Protein AF-A0A5E4RSN1-F1 (afdb_monomer)

Structure (mmCIF, N/CA/C/O backbone):
data_AF-A0A5E4RSN1-F1
#
_entry.id   AF-A0A5E4RSN1-F1
#
loop_
_atom_site.group_PDB
_atom_site.id
_atom_site.type_symbol
_atom_site.label_atom_id
_atom_site.label_alt_id
_atom_site.label_comp_id
_atom_site.label_asym_id
_atom_site.label_entity_id
_atom_site.label_seq_id
_atom_site.pdbx_PDB_ins_code
_atom_site.Cartn_x
_atom_site.Cartn_y
_atom_site.Cartn_z
_atom_site.occupancy
_atom_site.B_iso_or_equiv
_atom_site.auth_seq_id
_atom_site.auth_comp_id
_atom_site.auth_asym_id
_atom_site.auth_atom_id
_atom_site.pdbx_PDB_model_num
ATOM 1 N N . MET A 1 1 ? 6.853 -8.815 -14.619 1.00 48.47 1 MET A N 1
ATOM 2 C CA . MET A 1 1 ? 5.557 -8.192 -14.935 1.00 48.47 1 MET A CA 1
ATOM 3 C C . MET A 1 1 ? 5.040 -7.687 -13.608 1.00 48.47 1 MET A C 1
ATOM 5 O O . MET A 1 1 ? 4.937 -8.508 -12.704 1.00 48.47 1 MET A O 1
ATOM 9 N N . PHE A 1 2 ? 4.891 -6.376 -13.412 1.00 51.53 2 PHE A N 1
ATOM 10 C CA . PHE A 1 2 ? 4.231 -5.878 -12.205 1.00 51.53 2 PHE A CA 1
ATOM 11 C C . PHE A 1 2 ? 2.736 -6.125 -12.425 1.00 51.53 2 PHE A C 1
ATOM 13 O O . PHE A 1 2 ? 1.999 -5.236 -12.838 1.00 51.53 2 PHE A O 1
ATOM 20 N N . GLU A 1 3 ? 2.302 -7.377 -12.256 1.00 47.34 3 GLU A N 1
ATOM 21 C CA . GLU A 1 3 ? 0.876 -7.675 -12.215 1.00 47.34 3 GLU A CA 1
ATOM 22 C C . GLU A 1 3 ? 0.275 -6.865 -11.065 1.00 47.34 3 GLU A C 1
ATOM 24 O O . GLU A 1 3 ? 0.816 -6.818 -9.957 1.00 47.34 3 GLU A O 1
ATOM 29 N N . ALA A 1 4 ? -0.791 -6.137 -11.390 1.00 55.78 4 ALA A N 1
ATOM 30 C CA . ALA A 1 4 ? -1.539 -5.296 -10.480 1.00 55.78 4 ALA A CA 1
ATOM 31 C C . ALA A 1 4 ? -1.807 -6.047 -9.170 1.00 55.78 4 ALA A C 1
ATOM 33 O O . ALA A 1 4 ? -2.527 -7.035 -9.180 1.00 55.78 4 ALA A O 1
ATOM 34 N N . ILE A 1 5 ? -1.226 -5.549 -8.073 1.00 58.56 5 ILE A N 1
ATOM 35 C CA . ILE A 1 5 ? -1.339 -6.088 -6.710 1.00 58.56 5 ILE A CA 1
ATOM 36 C C . ILE A 1 5 ? -0.954 -7.573 -6.644 1.00 58.56 5 ILE A C 1
ATOM 38 O O . ILE A 1 5 ? -1.748 -8.464 -6.934 1.00 58.56 5 ILE A O 1
ATOM 42 N N . THR A 1 6 ? 0.268 -7.855 -6.187 1.00 66.62 6 THR A N 1
ATOM 43 C CA . THR A 1 6 ? 0.649 -9.247 -5.933 1.00 66.62 6 THR A CA 1
ATOM 44 C C . THR A 1 6 ? -0.292 -9.864 -4.883 1.00 66.62 6 THR A C 1
ATOM 46 O O . THR A 1 6 ? -0.793 -9.138 -4.014 1.00 66.62 6 THR A O 1
ATOM 49 N N . PRO A 1 7 ? -0.555 -11.182 -4.922 1.00 68.81 7 PRO A N 1
ATOM 50 C CA . PRO A 1 7 ? -1.431 -11.846 -3.954 1.00 68.81 7 PRO A CA 1
ATOM 51 C C . PRO A 1 7 ? -1.068 -11.549 -2.492 1.00 68.81 7 PRO A C 1
ATOM 53 O O . PRO A 1 7 ? -1.945 -11.448 -1.639 1.00 68.81 7 PRO A O 1
ATOM 56 N N . GLU A 1 8 ? 0.218 -11.348 -2.205 1.00 67.00 8 GLU A N 1
ATOM 57 C CA . GLU A 1 8 ? 0.729 -10.980 -0.885 1.00 67.00 8 GLU A CA 1
ATOM 58 C C . GLU A 1 8 ? 0.292 -9.573 -0.463 1.00 67.00 8 GLU A C 1
ATOM 60 O O . GLU A 1 8 ? -0.062 -9.362 0.697 1.00 67.00 8 GLU A O 1
ATOM 65 N N . VAL A 1 9 ? 0.278 -8.613 -1.395 1.00 71.81 9 VAL A N 1
ATOM 66 C CA . VAL A 1 9 ? -0.241 -7.263 -1.139 1.00 71.81 9 VAL A CA 1
ATOM 67 C C . VAL A 1 9 ? -1.752 -7.314 -0.926 1.00 71.81 9 VAL A C 1
ATOM 69 O O . VAL A 1 9 ? -2.248 -6.670 -0.006 1.00 71.81 9 VAL A O 1
ATOM 72 N N . GLY A 1 10 ? -2.476 -8.115 -1.715 1.00 75.56 10 GLY A N 1
ATOM 73 C CA . GLY A 1 10 ? -3.912 -8.342 -1.520 1.00 75.56 10 GLY A CA 1
ATOM 74 C C . GLY A 1 10 ? -4.223 -8.894 -0.126 1.00 75.56 10 GLY A C 1
ATOM 75 O O . GLY A 1 10 ? -4.984 -8.288 0.622 1.00 75.56 10 GLY A O 1
ATOM 76 N N . ALA A 1 11 ? -3.541 -9.969 0.276 1.00 77.62 11 ALA A N 1
ATOM 77 C CA . ALA A 1 11 ? -3.712 -10.579 1.594 1.00 77.62 11 ALA A CA 1
ATOM 78 C C . ALA A 1 11 ? -3.350 -9.627 2.748 1.00 77.62 11 ALA A C 1
ATOM 80 O O . ALA A 1 11 ? -4.001 -9.632 3.794 1.00 77.62 11 ALA A O 1
ATOM 81 N N . ALA A 1 12 ? -2.322 -8.789 2.573 1.00 77.31 12 ALA A N 1
ATOM 82 C CA . ALA A 1 12 ? -1.968 -7.776 3.561 1.00 77.31 12 ALA A CA 1
ATOM 83 C C . ALA A 1 12 ? -3.075 -6.721 3.718 1.00 77.31 12 ALA A C 1
ATOM 85 O O . ALA A 1 12 ? -3.380 -6.327 4.843 1.00 77.31 12 ALA A O 1
ATOM 86 N N . LEU A 1 13 ? -3.693 -6.286 2.616 1.00 81.38 13 LEU A N 1
ATOM 87 C CA . LEU A 1 13 ? -4.804 -5.332 2.630 1.00 81.38 13 LEU A CA 1
ATOM 88 C C . LEU A 1 13 ? -6.064 -5.919 3.275 1.00 81.38 13 LEU A C 1
ATOM 90 O O . LEU A 1 13 ? -6.679 -5.242 4.099 1.00 81.38 13 LEU A O 1
ATOM 94 N N . ASP A 1 14 ? -6.399 -7.172 2.966 1.00 85.06 14 ASP A N 1
ATOM 95 C CA . ASP A 1 14 ? -7.536 -7.871 3.575 1.00 85.06 14 ASP A CA 1
ATOM 96 C C . ASP A 1 14 ? -7.359 -7.998 5.093 1.00 85.06 14 ASP A C 1
ATOM 98 O O . ASP A 1 14 ? -8.256 -7.650 5.859 1.00 85.06 14 ASP A O 1
ATOM 102 N N . ASN A 1 15 ? -6.160 -8.373 5.551 1.00 84.62 15 ASN A N 1
ATOM 103 C CA . ASN A 1 15 ? -5.852 -8.449 6.979 1.00 84.62 15 ASN A CA 1
ATOM 104 C C . ASN A 1 15 ? -5.990 -7.083 7.683 1.00 84.62 15 ASN A C 1
ATOM 106 O O . ASN A 1 15 ? -6.476 -7.006 8.810 1.00 84.62 15 ASN A O 1
ATOM 110 N N . ILE A 1 16 ? -5.589 -5.984 7.032 1.00 84.31 16 ILE A N 1
ATOM 111 C CA . ILE A 1 16 ? -5.784 -4.637 7.593 1.00 84.31 16 ILE A CA 1
ATOM 112 C C . ILE A 1 16 ? -7.276 -4.304 7.671 1.00 84.31 16 ILE A C 1
ATOM 114 O O . ILE A 1 16 ? -7.722 -3.780 8.691 1.00 84.31 16 ILE A O 1
ATOM 118 N N . ASN A 1 17 ? -8.048 -4.622 6.630 1.00 85.19 17 ASN A N 1
ATOM 119 C CA . ASN A 1 17 ? -9.493 -4.416 6.620 1.00 85.19 17 ASN A CA 1
ATOM 120 C C . ASN A 1 17 ? -10.188 -5.190 7.753 1.00 85.19 17 ASN A C 1
ATOM 122 O O . ASN A 1 17 ? -11.020 -4.617 8.454 1.00 85.19 17 ASN A O 1
ATOM 126 N N . ASP A 1 18 ? -9.792 -6.440 7.997 1.00 88.50 18 ASP A N 1
ATOM 127 C CA . ASP A 1 18 ? -10.320 -7.255 9.095 1.00 88.50 18 ASP A CA 1
ATOM 128 C C . ASP A 1 18 ? -9.997 -6.650 10.470 1.00 88.50 18 ASP A C 1
ATOM 130 O O . ASP A 1 18 ? -10.863 -6.591 11.348 1.00 88.50 18 ASP A O 1
ATOM 134 N N . ILE A 1 19 ? -8.773 -6.139 10.661 1.00 86.56 19 ILE A N 1
ATOM 135 C CA . ILE A 1 19 ? -8.379 -5.449 11.901 1.00 86.56 19 ILE A CA 1
ATOM 136 C C . ILE A 1 19 ? -9.217 -4.181 12.100 1.00 86.56 19 ILE A C 1
ATOM 138 O O . ILE A 1 19 ? -9.731 -3.962 13.197 1.00 86.56 19 ILE A O 1
ATOM 142 N N . VAL A 1 20 ? -9.383 -3.368 11.052 1.00 85.56 20 VAL A N 1
ATOM 143 C CA . VAL A 1 20 ? -10.193 -2.140 11.092 1.00 85.56 20 VAL A CA 1
ATOM 144 C C . VAL A 1 20 ? -11.656 -2.456 11.405 1.00 85.56 20 VAL A C 1
ATOM 146 O O . VAL A 1 20 ? -12.256 -1.779 12.236 1.00 85.56 20 VAL A O 1
ATOM 149 N N . ALA A 1 2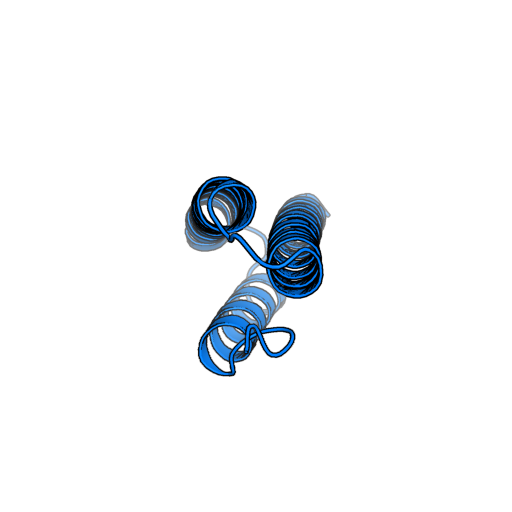1 ? -12.222 -3.494 10.785 1.00 87.19 21 ALA A N 1
ATOM 150 C CA . ALA A 1 21 ? -13.603 -3.912 11.009 1.00 87.19 21 ALA A CA 1
ATOM 151 C C . ALA A 1 21 ? -13.831 -4.436 12.438 1.00 87.19 21 ALA A C 1
ATOM 153 O O . ALA A 1 21 ? -14.891 -4.201 13.018 1.00 87.19 21 ALA A O 1
ATOM 154 N N . ALA A 1 22 ? -12.844 -5.128 13.014 1.00 89.38 22 ALA A N 1
ATOM 155 C CA . ALA A 1 22 ? -12.920 -5.654 14.374 1.00 89.38 22 ALA A CA 1
ATOM 156 C C . ALA A 1 22 ? -12.708 -4.570 15.445 1.00 89.38 22 ALA A C 1
ATOM 158 O O . ALA A 1 22 ? -13.403 -4.559 16.462 1.00 89.38 22 ALA A O 1
ATOM 159 N N . ASN A 1 23 ? -11.733 -3.680 15.245 1.00 88.81 23 ASN A N 1
ATOM 160 C CA . ASN A 1 23 ? -11.415 -2.588 16.159 1.00 88.81 23 ASN A CA 1
ATOM 161 C C . ASN A 1 23 ? -10.744 -1.422 15.405 1.00 88.81 23 ASN A C 1
ATOM 163 O O . ASN A 1 23 ? -9.524 -1.433 15.218 1.00 88.81 23 ASN A O 1
ATOM 167 N N . PRO A 1 24 ? -11.497 -0.365 15.055 1.00 85.06 24 PRO A N 1
ATOM 168 C CA . PRO A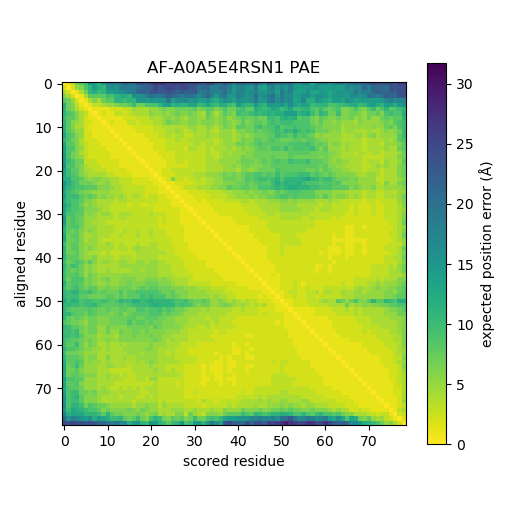 1 24 ? -10.966 0.779 14.315 1.00 85.06 24 PRO A CA 1
ATOM 169 C C . PRO A 1 24 ? -9.829 1.514 15.032 1.00 85.06 24 PRO A C 1
ATOM 171 O O . PRO A 1 24 ? -9.019 2.163 14.381 1.00 85.06 24 PRO A O 1
ATOM 174 N N . LEU A 1 25 ? -9.744 1.408 16.363 1.00 87.06 25 LEU A N 1
ATOM 175 C CA . LEU A 1 25 ? -8.736 2.074 17.192 1.00 87.06 25 LEU A CA 1
ATOM 176 C C . LEU A 1 25 ? -7.507 1.195 17.473 1.00 87.06 25 LEU A C 1
ATOM 178 O O . LEU A 1 25 ? -6.661 1.563 18.290 1.00 87.06 25 LEU A O 1
ATOM 182 N N . ASP A 1 26 ? -7.393 0.028 16.834 1.00 89.38 26 ASP A N 1
ATOM 183 C CA . ASP A 1 26 ? -6.248 -0.860 17.012 1.00 89.38 26 ASP A CA 1
ATOM 184 C C . ASP A 1 26 ? -4.945 -0.178 16.554 1.00 89.38 26 ASP A C 1
ATOM 186 O O . ASP A 1 26 ? -4.803 0.268 15.413 1.00 89.38 26 ASP A O 1
ATOM 190 N N . ALA A 1 27 ? -3.955 -0.117 17.448 1.00 86.31 27 ALA A N 1
ATOM 191 C CA . ALA A 1 27 ? -2.664 0.518 17.184 1.00 86.31 27 ALA A CA 1
ATOM 192 C C . ALA A 1 27 ? -1.907 -0.120 16.003 1.00 86.31 27 ALA A C 1
ATOM 194 O O . ALA A 1 27 ? -1.091 0.539 15.355 1.00 86.31 27 ALA A O 1
ATOM 195 N N . ARG A 1 28 ? -2.192 -1.388 15.670 1.00 87.19 28 ARG A N 1
ATOM 196 C CA . ARG A 1 28 ? -1.594 -2.076 14.515 1.00 87.19 28 ARG A CA 1
ATOM 197 C C . ARG A 1 28 ? -2.001 -1.445 13.184 1.00 87.19 28 ARG A C 1
ATOM 199 O O . ARG A 1 28 ? -1.255 -1.580 12.214 1.00 87.19 28 ARG A O 1
ATOM 206 N N . ILE A 1 29 ? -3.131 -0.736 13.128 1.00 86.56 29 ILE A N 1
ATOM 207 C CA . ILE A 1 29 ? -3.585 -0.029 11.922 1.00 86.56 29 ILE A CA 1
ATOM 208 C C . ILE A 1 29 ? -2.607 1.095 11.575 1.00 86.56 29 ILE A C 1
ATOM 210 O O . ILE A 1 29 ? -2.255 1.253 10.411 1.00 86.56 29 ILE A O 1
ATOM 214 N N . GLU A 1 30 ? -2.101 1.831 12.568 1.00 87.38 30 GLU A N 1
ATOM 215 C CA . GLU A 1 30 ? -1.132 2.912 12.340 1.00 87.38 30 GLU A CA 1
ATOM 216 C C . GLU A 1 30 ? 0.181 2.384 11.763 1.00 87.38 30 GLU A C 1
ATOM 218 O O . GLU A 1 30 ? 0.679 2.908 10.765 1.00 87.38 30 GLU A O 1
ATOM 223 N N . ASN A 1 31 ? 0.685 1.288 12.334 1.00 87.94 31 ASN A N 1
ATOM 224 C CA . ASN A 1 31 ? 1.873 0.610 11.822 1.00 87.94 31 ASN A CA 1
ATOM 225 C C . ASN A 1 31 ? 1.646 0.116 10.389 1.00 87.94 31 ASN A C 1
ATOM 227 O O . ASN A 1 31 ? 2.490 0.323 9.524 1.00 87.94 31 ASN A O 1
ATOM 231 N N . SER A 1 32 ? 0.478 -0.467 10.117 1.00 86.75 32 SER A N 1
ATOM 232 C CA . SER A 1 32 ? 0.132 -0.965 8.784 1.00 86.75 32 SER A CA 1
ATOM 233 C C . SER A 1 32 ? 0.032 0.167 7.757 1.00 86.75 32 SER A C 1
ATOM 235 O O . SER A 1 32 ? 0.555 0.048 6.652 1.00 86.75 32 SER A O 1
ATOM 237 N N . VAL A 1 33 ? -0.565 1.305 8.127 1.00 89.19 33 VAL A N 1
ATOM 238 C CA . VAL A 1 33 ? -0.613 2.521 7.298 1.00 89.19 33 VAL A CA 1
ATOM 239 C C . VAL A 1 33 ? 0.793 3.044 7.001 1.00 89.19 33 VAL A C 1
ATOM 241 O O . VAL A 1 33 ? 1.066 3.435 5.863 1.00 89.19 33 VAL A O 1
ATOM 244 N N . ALA A 1 34 ? 1.686 3.054 7.994 1.00 89.06 34 ALA A N 1
ATOM 245 C CA . ALA A 1 34 ? 3.075 3.463 7.804 1.00 89.06 34 ALA A CA 1
ATOM 246 C C . ALA A 1 34 ? 3.806 2.522 6.832 1.00 89.06 34 ALA A C 1
ATOM 248 O O . ALA A 1 34 ? 4.407 2.997 5.869 1.00 89.06 34 ALA A O 1
ATOM 249 N N . THR A 1 35 ? 3.667 1.205 7.012 1.00 87.88 35 THR A N 1
ATOM 250 C CA . THR A 1 35 ? 4.251 0.198 6.116 1.00 87.88 35 THR A CA 1
ATOM 251 C C . THR A 1 35 ? 3.725 0.325 4.687 1.00 87.88 35 THR A C 1
ATOM 253 O O . THR A 1 35 ? 4.517 0.309 3.750 1.00 87.88 35 THR A O 1
ATOM 256 N N . LEU A 1 36 ? 2.416 0.519 4.484 1.00 88.94 36 LEU A N 1
ATOM 257 C CA . LEU A 1 36 ? 1.848 0.712 3.142 1.00 88.94 36 LEU A CA 1
ATOM 258 C C . LEU A 1 36 ? 2.472 1.920 2.425 1.00 88.94 36 LEU A C 1
ATOM 260 O O . LEU A 1 36 ? 2.782 1.844 1.236 1.00 88.94 36 LEU A O 1
ATOM 264 N N . ARG A 1 37 ? 2.692 3.027 3.145 1.00 90.69 37 ARG A N 1
ATOM 265 C CA . ARG A 1 37 ? 3.336 4.231 2.594 1.00 90.69 37 ARG A CA 1
ATOM 266 C C . ARG A 1 37 ? 4.810 4.008 2.277 1.00 90.69 37 ARG A C 1
ATOM 268 O O . ARG A 1 37 ? 5.272 4.465 1.234 1.00 90.69 37 ARG A O 1
ATOM 275 N N . GLU A 1 38 ? 5.529 3.308 3.149 1.00 90.12 38 GLU A N 1
ATOM 276 C CA . GLU A 1 38 ? 6.934 2.961 2.933 1.00 90.12 38 GLU A CA 1
ATOM 277 C C . GLU A 1 38 ? 7.094 2.082 1.687 1.00 90.12 38 GLU A C 1
ATOM 279 O O . GLU A 1 38 ? 7.855 2.426 0.783 1.00 90.12 38 GLU A O 1
ATOM 284 N N . VAL A 1 39 ? 6.296 1.016 1.571 1.00 87.69 39 VAL A N 1
ATOM 285 C CA . VAL A 1 39 ? 6.314 0.128 0.400 1.00 87.69 39 VAL A CA 1
ATOM 286 C C . VAL A 1 39 ? 5.953 0.896 -0.872 1.00 87.69 39 VAL A C 1
ATOM 288 O O . VAL A 1 39 ? 6.638 0.745 -1.882 1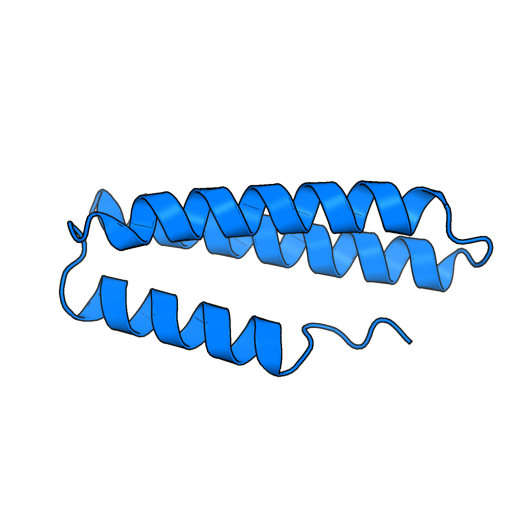.00 87.69 39 VAL A O 1
ATOM 291 N N . ALA A 1 40 ? 4.944 1.774 -0.837 1.00 89.38 40 ALA A N 1
ATOM 292 C CA . ALA A 1 40 ? 4.594 2.614 -1.984 1.00 89.38 40 ALA A CA 1
ATOM 293 C C . ALA A 1 40 ? 5.764 3.503 -2.437 1.00 89.38 40 ALA A C 1
ATOM 295 O O . ALA A 1 40 ? 6.029 3.637 -3.637 1.00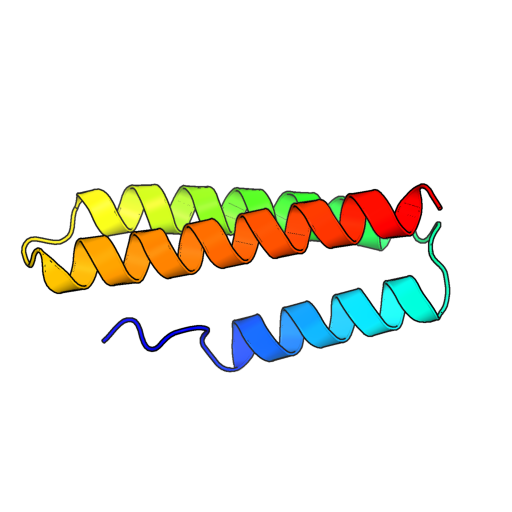 89.38 40 ALA A O 1
ATOM 296 N N . GLN A 1 41 ? 6.503 4.083 -1.486 1.00 91.31 41 GLN A N 1
ATOM 297 C CA . GLN A 1 41 ? 7.683 4.891 -1.776 1.00 91.31 41 GLN A CA 1
ATOM 298 C C . GLN A 1 41 ? 8.807 4.042 -2.382 1.00 91.31 41 GLN A C 1
ATOM 300 O O . GLN A 1 41 ? 9.407 4.450 -3.379 1.00 91.31 41 GLN A O 1
ATOM 305 N N . THR A 1 42 ? 9.064 2.850 -1.838 1.00 89.25 42 THR A N 1
ATOM 306 C CA . THR A 1 42 ? 10.050 1.907 -2.383 1.00 89.25 42 THR A CA 1
ATOM 307 C C . THR A 1 42 ? 9.692 1.480 -3.805 1.00 89.25 42 THR A C 1
ATOM 309 O O . THR A 1 42 ? 10.553 1.515 -4.686 1.00 89.25 42 THR A O 1
ATOM 312 N N . VAL A 1 43 ? 8.424 1.141 -4.061 1.00 87.44 43 VAL A N 1
ATOM 313 C CA . VAL A 1 43 ? 7.931 0.768 -5.395 1.00 87.44 43 VAL A CA 1
ATOM 314 C C . VAL A 1 43 ? 8.080 1.934 -6.371 1.00 87.44 43 VAL A C 1
ATOM 316 O O . VAL A 1 43 ? 8.584 1.732 -7.471 1.00 87.44 43 VAL A O 1
ATOM 319 N N . THR A 1 44 ? 7.743 3.159 -5.960 1.00 89.81 44 THR A N 1
ATOM 320 C CA . THR A 1 44 ? 7.929 4.367 -6.785 1.00 89.81 44 THR A CA 1
ATOM 321 C C . THR A 1 44 ? 9.402 4.591 -7.137 1.00 89.81 44 THR A C 1
ATOM 323 O O . THR A 1 44 ? 9.746 4.890 -8.277 1.00 89.81 44 THR A O 1
ATOM 326 N N . GLN A 1 45 ? 10.313 4.436 -6.174 1.00 90.44 45 GLN A N 1
ATOM 327 C CA . GLN A 1 45 ? 11.746 4.597 -6.438 1.00 90.44 45 GLN A CA 1
ATOM 328 C C . GLN A 1 45 ? 12.297 3.500 -7.353 1.00 90.44 45 GLN A C 1
ATOM 330 O O . GLN A 1 45 ? 13.168 3.772 -8.182 1.00 90.44 45 GLN A O 1
ATOM 335 N N . ALA A 1 46 ? 11.806 2.268 -7.206 1.00 86.38 46 ALA A N 1
ATOM 336 C CA . ALA A 1 46 ? 12.174 1.155 -8.068 1.00 86.38 46 ALA A CA 1
ATOM 337 C C . ALA A 1 46 ? 11.624 1.344 -9.489 1.00 86.38 46 ALA A C 1
ATOM 339 O O . ALA A 1 46 ? 12.359 1.122 -10.451 1.00 86.38 46 ALA A O 1
ATOM 340 N N . SER A 1 47 ? 10.381 1.821 -9.624 1.00 88.25 47 SER A N 1
ATOM 341 C CA . SER A 1 47 ? 9.721 2.006 -10.917 1.00 88.25 47 SER A CA 1
ATOM 342 C C . SER A 1 47 ? 10.452 3.029 -11.778 1.00 88.25 47 SER A C 1
ATOM 344 O O . SER A 1 47 ? 10.702 2.761 -12.944 1.00 88.25 47 SER A O 1
ATOM 346 N N . VAL A 1 48 ? 10.922 4.146 -11.212 1.00 89.81 48 VAL A N 1
ATOM 347 C CA . VAL A 1 48 ? 11.688 5.170 -11.953 1.00 89.81 48 VAL A CA 1
ATOM 348 C C . VAL A 1 48 ? 12.976 4.607 -12.576 1.00 89.81 48 VAL A C 1
ATOM 350 O O . VAL A 1 48 ? 13.451 5.125 -13.586 1.00 89.81 48 VAL A O 1
ATOM 353 N N . ARG A 1 49 ? 13.536 3.528 -12.014 1.00 90.25 49 ARG A N 1
ATOM 354 C CA . ARG A 1 49 ? 14.750 2.866 -12.523 1.00 90.25 49 ARG A CA 1
ATOM 355 C C . ARG A 1 49 ? 14.465 1.848 -13.631 1.00 90.25 49 ARG A C 1
ATOM 357 O O . ARG A 1 49 ? 15.411 1.353 -14.241 1.00 90.25 49 ARG A O 1
ATOM 364 N N . CYS A 1 50 ? 13.202 1.519 -13.905 1.00 88.38 50 CYS A N 1
ATOM 365 C CA . CYS A 1 50 ? 12.845 0.589 -14.973 1.00 88.38 50 CYS A CA 1
ATOM 366 C C . CYS A 1 50 ? 13.079 1.225 -16.351 1.00 88.38 50 CYS A C 1
ATOM 368 O O . CYS A 1 50 ? 12.637 2.345 -16.620 1.00 88.38 50 CYS A O 1
ATOM 370 N N . ALA A 1 51 ? 13.743 0.490 -17.247 1.00 86.94 51 ALA A N 1
ATOM 371 C CA . ALA A 1 51 ? 14.030 0.942 -18.610 1.00 86.94 51 ALA A CA 1
ATOM 372 C C . ALA A 1 51 ? 12.758 1.029 -19.474 1.00 86.94 51 ALA A C 1
ATOM 374 O O . ALA A 1 51 ? 12.578 1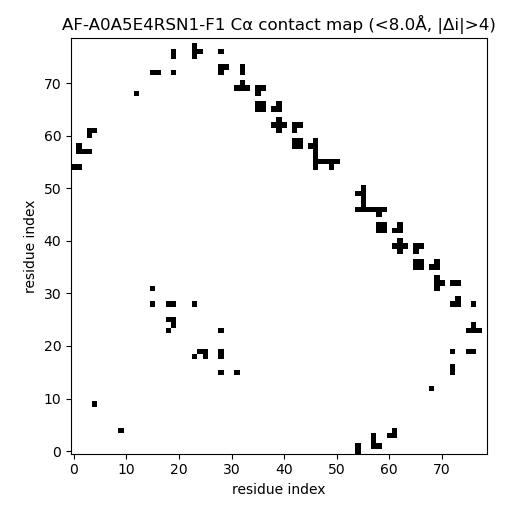.984 -20.234 1.00 86.94 51 ALA A O 1
ATOM 375 N N . GLU A 1 52 ? 11.842 0.079 -19.296 1.00 92.56 52 GLU A N 1
ATOM 376 C CA . GLU A 1 52 ? 10.603 -0.024 -20.065 1.00 92.56 52 GLU A CA 1
ATOM 377 C C . GLU A 1 52 ? 9.522 0.941 -19.544 1.00 92.56 52 GLU A C 1
ATOM 379 O O . GLU A 1 52 ? 9.172 0.878 -18.361 1.00 92.56 52 GLU A O 1
ATOM 384 N N . PRO A 1 53 ? 8.930 1.803 -20.398 1.00 89.56 53 PRO A N 1
ATOM 385 C CA . PRO A 1 53 ? 7.851 2.710 -19.997 1.00 89.56 53 PRO A CA 1
ATOM 386 C C . PRO A 1 53 ? 6.654 2.006 -19.352 1.00 89.56 53 PRO A C 1
ATOM 388 O O . PRO A 1 53 ? 6.089 2.522 -18.390 1.00 89.56 53 PRO A O 1
ATOM 391 N N . LEU A 1 54 ? 6.295 0.818 -19.849 1.00 87.88 54 LEU A N 1
ATOM 392 C CA . LEU A 1 54 ? 5.195 0.027 -19.299 1.00 87.88 54 LEU A CA 1
ATOM 393 C C . LEU A 1 54 ? 5.461 -0.356 -17.837 1.00 87.88 54 LEU A C 1
ATOM 395 O O . LEU A 1 54 ? 4.611 -0.129 -16.986 1.00 87.88 54 LEU A O 1
ATOM 399 N N . GLN A 1 55 ? 6.667 -0.834 -17.526 1.00 85.06 55 GLN A N 1
ATOM 400 C CA . GLN A 1 55 ? 7.047 -1.227 -16.164 1.00 85.06 55 GLN A CA 1
ATOM 401 C C . GLN A 1 55 ? 7.066 -0.038 -15.197 1.00 85.06 55 GLN A C 1
ATOM 403 O O . GLN A 1 55 ? 6.703 -0.185 -14.031 1.00 85.06 55 GLN A O 1
ATOM 408 N N . ARG A 1 56 ? 7.453 1.155 -15.675 1.00 88.88 56 ARG A N 1
ATOM 409 C CA . ARG A 1 56 ? 7.359 2.383 -14.869 1.00 88.88 56 ARG A CA 1
ATOM 410 C C . ARG A 1 56 ? 5.912 2.676 -14.494 1.00 88.88 56 ARG A C 1
ATOM 412 O O . ARG A 1 56 ? 5.624 2.898 -13.321 1.00 88.88 56 ARG A O 1
ATOM 419 N N . ASN A 1 57 ? 5.019 2.648 -15.483 1.00 87.69 57 ASN A N 1
ATOM 420 C CA . ASN A 1 57 ? 3.595 2.902 -15.277 1.00 87.69 57 ASN A CA 1
ATOM 421 C C . ASN A 1 57 ? 2.962 1.864 -14.345 1.00 87.69 57 ASN A C 1
ATOM 423 O O . ASN A 1 57 ? 2.250 2.252 -13.425 1.00 87.69 57 ASN A O 1
ATOM 427 N N . GLU A 1 58 ? 3.260 0.575 -14.527 1.00 86.62 58 GLU A N 1
ATOM 428 C CA . GLU A 1 58 ? 2.785 -0.486 -13.630 1.00 86.62 58 GLU A CA 1
ATOM 429 C C . GLU A 1 58 ? 3.244 -0.238 -12.182 1.00 86.62 58 GLU A C 1
ATOM 431 O O . GLU A 1 58 ? 2.439 -0.295 -11.253 1.00 86.62 58 GLU A O 1
ATOM 436 N N . GLY A 1 59 ? 4.517 0.120 -11.980 1.00 86.69 59 GLY A N 1
ATOM 437 C CA . GLY A 1 59 ? 5.034 0.451 -10.653 1.00 86.69 59 GLY A CA 1
ATOM 438 C C . GLY A 1 59 ? 4.360 1.679 -10.028 1.00 86.69 59 GLY A C 1
ATOM 439 O O . GLY A 1 59 ? 4.017 1.652 -8.848 1.00 86.69 59 GLY A O 1
ATOM 440 N N . HIS A 1 60 ? 4.100 2.733 -10.809 1.00 88.19 60 HIS A N 1
ATOM 441 C CA . HIS A 1 60 ? 3.337 3.891 -10.329 1.00 88.19 60 HIS A CA 1
ATOM 442 C C . HIS A 1 60 ? 1.903 3.517 -9.937 1.00 88.19 60 HIS A C 1
ATOM 444 O O . HIS A 1 60 ? 1.455 3.910 -8.865 1.00 88.19 60 HIS A O 1
ATOM 450 N N . MET A 1 61 ? 1.216 2.692 -10.733 1.00 88.38 61 MET A N 1
ATOM 451 C CA . MET A 1 61 ? -0.134 2.221 -10.403 1.00 88.38 61 MET A CA 1
ATOM 452 C C . MET A 1 61 ? -0.173 1.429 -9.089 1.00 88.38 61 MET A C 1
ATOM 454 O O . MET A 1 61 ? -1.075 1.630 -8.276 1.00 88.38 61 MET A O 1
ATOM 458 N N . VAL A 1 62 ? 0.806 0.547 -8.857 1.00 85.94 62 VAL A N 1
ATOM 459 C CA . VAL A 1 62 ? 0.909 -0.205 -7.595 1.00 85.94 62 VAL A CA 1
ATOM 460 C C . VAL A 1 62 ? 1.156 0.741 -6.418 1.00 85.94 62 VAL A C 1
ATOM 462 O O . VAL A 1 62 ? 0.496 0.618 -5.386 1.00 85.94 62 VAL A O 1
ATOM 465 N N . ALA A 1 63 ? 2.063 1.710 -6.568 1.00 88.69 63 ALA A N 1
ATOM 466 C CA . ALA A 1 63 ? 2.337 2.696 -5.527 1.00 88.69 63 ALA A CA 1
ATOM 467 C C . ALA A 1 63 ? 1.099 3.545 -5.189 1.00 88.69 63 ALA A C 1
ATOM 469 O O . ALA A 1 63 ? 0.768 3.699 -4.013 1.00 88.69 63 ALA A O 1
ATOM 470 N N . ASP A 1 64 ? 0.373 4.029 -6.197 1.00 89.25 64 ASP A N 1
ATOM 471 C CA . ASP A 1 64 ? -0.854 4.806 -6.004 1.00 89.25 64 ASP A CA 1
ATOM 472 C C . ASP A 1 64 ? -1.935 3.986 -5.282 1.00 89.25 64 ASP A C 1
ATOM 474 O O . ASP A 1 64 ? -2.587 4.488 -4.362 1.00 89.25 64 ASP A O 1
ATOM 478 N N . GLY A 1 65 ? -2.08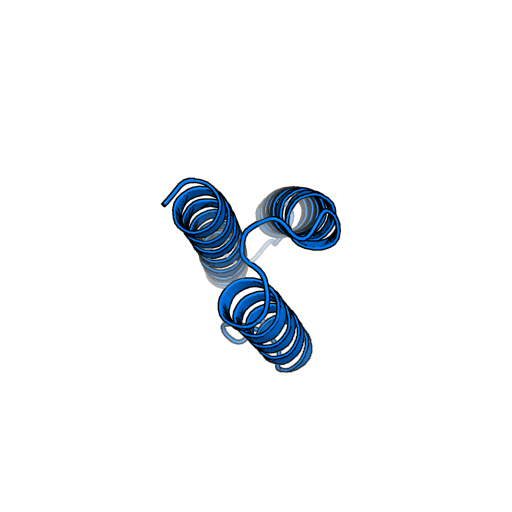1 2.701 -5.629 1.00 88.00 65 GLY A N 1
ATOM 479 C CA . GLY A 1 65 ? -2.999 1.779 -4.954 1.00 88.00 65 GLY A CA 1
ATOM 480 C C . GLY A 1 65 ? -2.684 1.602 -3.464 1.00 88.00 65 GLY A C 1
ATOM 481 O O . GLY A 1 65 ? -3.583 1.676 -2.622 1.00 88.00 65 GLY A O 1
ATOM 482 N N . LEU A 1 66 ? -1.403 1.451 -3.114 1.00 89.31 66 LEU A N 1
ATOM 483 C CA . LEU A 1 66 ? -0.947 1.349 -1.723 1.00 89.31 66 LEU A CA 1
ATOM 484 C C . LEU A 1 66 ? -1.204 2.643 -0.930 1.00 89.31 66 LEU A C 1
ATOM 486 O O . LEU A 1 66 ? -1.641 2.594 0.223 1.00 89.31 66 LEU A O 1
ATOM 490 N N . ILE A 1 67 ? -0.996 3.812 -1.547 1.00 91.31 67 ILE A N 1
ATOM 491 C CA . ILE A 1 67 ? -1.296 5.114 -0.929 1.00 91.31 67 ILE A CA 1
ATOM 492 C C . ILE A 1 67 ? -2.803 5.305 -0.724 1.00 91.31 67 ILE A C 1
ATOM 494 O O . ILE A 1 67 ? -3.228 5.808 0.327 1.00 91.31 67 ILE A O 1
ATOM 498 N N . ALA A 1 68 ? -3.621 4.891 -1.694 1.00 88.81 68 ALA A N 1
ATOM 499 C CA . ALA A 1 68 ? -5.075 4.929 -1.582 1.00 88.81 68 ALA A CA 1
ATOM 500 C C . ALA A 1 68 ? -5.558 4.045 -0.424 1.00 88.81 68 ALA A C 1
ATOM 502 O O . ALA A 1 68 ? -6.315 4.516 0.429 1.00 88.81 68 ALA A O 1
ATOM 503 N N . ALA A 1 69 ? -5.050 2.815 -0.325 1.00 87.81 69 ALA A N 1
ATOM 504 C CA . ALA A 1 69 ? -5.355 1.912 0.779 1.00 87.81 69 ALA A CA 1
ATOM 505 C C . ALA A 1 69 ? -4.954 2.496 2.143 1.00 87.81 69 ALA A C 1
ATOM 507 O O . ALA A 1 69 ? 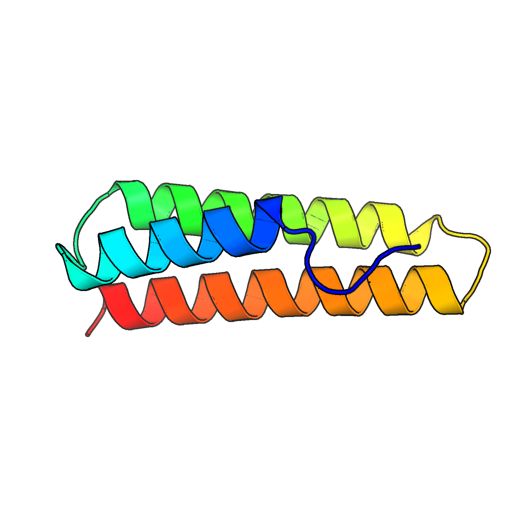-5.774 2.541 3.062 1.00 87.81 69 ALA A O 1
ATOM 508 N N . ALA A 1 70 ? -3.736 3.035 2.263 1.00 89.06 70 ALA A N 1
ATOM 509 C CA . ALA A 1 70 ? -3.269 3.689 3.485 1.00 89.06 70 ALA A CA 1
ATOM 510 C C . ALA A 1 70 ? -4.174 4.867 3.889 1.00 89.06 70 ALA A C 1
ATOM 512 O O . ALA A 1 70 ? -4.468 5.069 5.067 1.00 89.06 70 ALA A O 1
ATOM 513 N N . THR A 1 71 ? -4.640 5.644 2.908 1.00 89.12 71 THR A N 1
ATOM 514 C CA . THR A 1 71 ? -5.561 6.767 3.124 1.00 89.12 71 THR A CA 1
ATOM 515 C C . THR A 1 71 ? -6.923 6.300 3.627 1.00 89.12 71 THR A C 1
ATOM 517 O O . THR A 1 71 ? -7.470 6.910 4.545 1.00 89.12 71 THR A O 1
ATOM 520 N N . ILE A 1 72 ? -7.466 5.224 3.055 1.00 87.88 72 ILE A N 1
ATOM 521 C CA . ILE A 1 72 ? -8.747 4.646 3.476 1.00 87.88 72 ILE A CA 1
ATOM 522 C C . ILE A 1 72 ? -8.641 4.102 4.904 1.00 87.88 72 ILE A C 1
ATOM 524 O O . ILE A 1 72 ? -9.468 4.459 5.737 1.00 87.88 72 ILE A O 1
ATOM 528 N N . CYS A 1 73 ? -7.591 3.342 5.225 1.00 86.31 73 CYS A N 1
ATOM 529 C CA . CYS A 1 73 ? -7.385 2.796 6.572 1.00 86.31 73 CYS A CA 1
ATOM 530 C C . CYS A 1 73 ? -7.303 3.906 7.633 1.00 86.31 73 CYS A C 1
ATOM 532 O O . CYS A 1 73 ? -7.931 3.816 8.687 1.00 86.31 73 CYS A O 1
ATOM 534 N N . ASN A 1 74 ? -6.599 5.002 7.328 1.00 85.19 74 ASN A N 1
ATOM 535 C CA . ASN A 1 74 ? -6.526 6.155 8.226 1.00 85.19 74 ASN A CA 1
ATOM 536 C C . ASN A 1 74 ? -7.877 6.864 8.405 1.00 85.19 74 ASN A C 1
ATOM 538 O O . ASN A 1 74 ? -8.162 7.354 9.495 1.00 85.19 74 ASN A O 1
ATOM 542 N N . LYS A 1 75 ? -8.701 6.938 7.350 1.00 85.50 75 LYS A N 1
ATOM 543 C CA . LYS A 1 75 ? -10.056 7.504 7.437 1.00 85.50 75 LYS A CA 1
ATOM 544 C C . LYS A 1 75 ? -10.963 6.639 8.305 1.00 85.50 75 LYS A C 1
ATOM 546 O O . LYS A 1 75 ? -11.641 7.183 9.165 1.00 85.50 75 LYS A O 1
ATOM 551 N N . LEU A 1 76 ? -10.939 5.320 8.111 1.00 80.62 76 LEU A N 1
ATOM 552 C CA . LEU A 1 76 ? -11.769 4.376 8.865 1.00 80.62 76 LEU A CA 1
ATOM 553 C C . LEU A 1 76 ? -11.432 4.360 10.366 1.00 80.62 76 LEU A C 1
ATOM 555 O O . LEU A 1 76 ? -12.332 4.197 11.178 1.00 80.62 76 LEU A O 1
ATOM 559 N N . ARG A 1 77 ? -10.169 4.601 10.748 1.00 76.25 77 ARG A N 1
ATOM 560 C CA . ARG A 1 77 ? -9.755 4.766 12.157 1.00 76.25 77 ARG A CA 1
ATOM 561 C C . ARG A 1 77 ? -10.359 6.001 12.844 1.00 76.25 77 ARG A C 1
ATOM 563 O O . ARG A 1 77 ? -10.479 6.019 14.064 1.00 76.25 77 ARG A O 1
ATOM 570 N N . GLY A 1 78 ? -10.645 7.059 12.085 1.00 68.06 78 GLY A N 1
ATOM 571 C CA . GLY A 1 78 ? -11.146 8.342 12.597 1.00 68.06 78 GLY A CA 1
ATOM 572 C C . GLY A 1 78 ? -12.653 8.554 12.427 1.00 68.06 78 GLY A C 1
ATOM 573 O O . GLY A 1 78 ? -13.108 9.6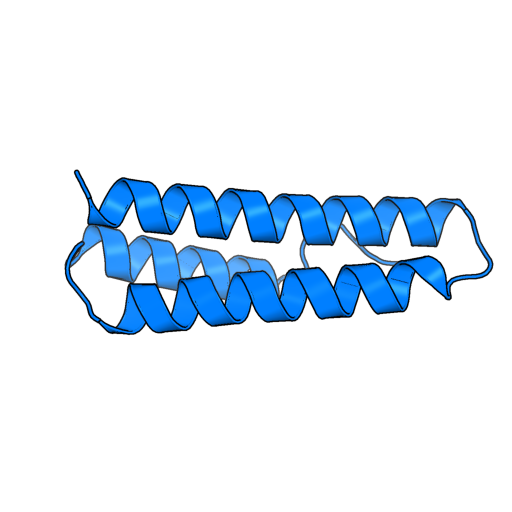81 12.625 1.00 68.06 78 GLY A O 1
ATOM 574 N N . MET A 1 79 ? -13.385 7.517 12.005 1.00 56.78 79 MET A N 1
ATOM 575 C CA . MET A 1 79 ? -14.853 7.479 11.978 1.00 56.78 79 MET A CA 1
ATOM 576 C C . MET A 1 79 ? -15.409 7.077 13.340 1.00 56.78 79 MET A C 1
ATOM 578 O O . MET A 1 79 ? -16.464 7.639 13.703 1.00 56.78 79 MET A O 1
#

Foldseek 3Di:
DLDQQDVVNVVLLVVLVVVLVVPLQDPVLVVSLVVLQVVLVVLQVVLVPDPDPVSVVSSNNNSVVSNVSSVVSVVSSVD

Mean predicted aligned error: 5.27 Å

Sequence (79 aa):
MFEAITPEVGAALDNINDIVAANPLDARIENSVATLREVAQTVTQASVR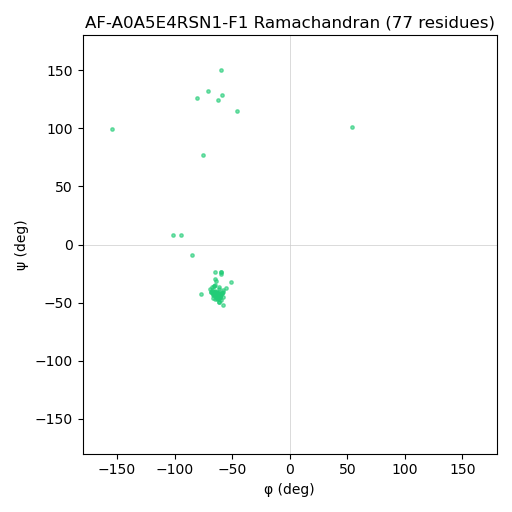CAEPLQRNEGHMVADGLIAAATICNKLRGM

Nearest PDB structures (foldseek):
  8qae-assembly1_A  TM=8.106E-01  e=3.392E+00  synthetic construct
  2mpk-assembly1_A  TM=6.862E-01  e=4.296E+00  Saprolegnia monoica

InterPro domains:
  IPR060217 HrpD6 [PF27358] (2-77)

pLDDT: mean 83.33, std 10.34, range [47.34, 92.56]

Radius of gyration: 13.49 Å; Cα contacts (8 Å, |Δi|>4): 73; chains: 1; bounding box: 30×20×37 Å

Solvent-accessible surface area (backbone atoms only — not comparable to full-atom values): 4212 Å² total; per-residue (Å²): 129,73,61,81,66,50,70,68,55,49,53,53,50,51,52,50,50,52,46,42,74,74,39,41,80,46,71,66,54,59,54,49,32,51,49,32,46,50,52,19,51,53,36,38,60,53,14,73,68,44,88,49,71,66,54,25,50,38,24,44,53,47,18,52,51,31,44,52,49,29,51,50,55,57,50,57,46,74,109

Organism: NCBI:txid2508295

Secondary structure (DSSP, 8-state):
---SS-HHHHHHHHHHHHHHHH-TT-HHHHHHHHHHHHHHHHHHHHHHT-SSHHHHHHHHHHHHHHHHHHHHHHHHHT-